Protein 7A2Y (pdb70)

B-factor: mean 14.73, std 6.89, range [7.36, 49.17]

Structure (mmCIF, N/CA/C/O backbone):
data_7A2Y
#
_entry.id   7A2Y
#
_cell.length_a   32.878
_cell.length_b   32.916
_cell.length_c   62.653
_cell.angle_alpha   90.000
_cell.angle_beta   90.000
_cell.angle_gamma   90.000
#
_symmetry.space_group_name_H-M   'P 21 21 21'
#
loop_
_entity.id
_entity.type
_entity.pdbx_description
1 polymer 'Tyrosine-protein kinase Fyn'
2 polymer VSL12
3 water water
#
loop_
_atom_site.group_PDB
_atom_site.id
_atom_site.type_symbol
_atom_site.label_atom_id
_atom_site.label_alt_id
_atom_site.label_comp_id
_atom_site.label_asym_id
_atom_site.label_entity_id
_atom_site.label_seq_id
_atom_site.pdbx_PDB_ins_code
_atom_site.Cartn_x
_atom_site.Cartn_y
_atom_site.Cartn_z
_atom_site.occupancy
_atom_site.B_iso_or_equiv
_atom_site.auth_seq_id
_atom_site.auth_comp_id
_atom_site.auth_asym_id
_atom_site.auth_atom_id
_atom_site.pdbx_PDB_model_num
ATOM 1 N N . GLY A 1 1 ? -3.599 1.779 -9.122 1.00 22.52 83 GLY A N 1
ATOM 2 C CA . GLY A 1 1 ? -3.311 2.632 -7.972 1.00 20.57 83 GLY A CA 1
ATOM 3 C C . GLY A 1 1 ? -2.122 2.215 -7.130 1.00 18.80 83 GLY A C 1
ATOM 4 O O . GLY A 1 1 ? -1.198 1.568 -7.640 1.00 21.03 83 GLY A O 1
ATOM 8 N N . VAL A 1 2 ? -2.164 2.579 -5.846 1.00 16.51 84 VAL A N 1
ATOM 9 C CA . VAL A 1 2 ? -1.098 2.334 -4.900 1.00 16.23 84 VAL A CA 1
ATOM 10 C C . VAL A 1 2 ? -1.673 1.714 -3.635 1.00 14.49 84 VAL A C 1
ATOM 11 O O . VAL A 1 2 ? -2.884 1.690 -3.408 1.00 16.23 84 VAL A O 1
ATOM 24 N N . THR A 1 3 ? -0.764 1.233 -2.798 1.00 13.24 85 THR A N 1
ATOM 25 C CA . THR A 1 3 ? -1.072 0.758 -1.456 1.00 13.96 85 THR A CA 1
ATOM 26 C C . THR A 1 3 ? -0.388 1.651 -0.431 1.00 12.60 85 THR A C 1
ATOM 27 O O . THR A 1 3 ? 0.844 1.662 -0.332 1.00 14.90 85 THR A O 1
ATOM 38 N N . LEU A 1 4 ? -1.188 2.365 0.345 1.00 10.82 86 LEU A N 1
ATOM 39 C CA . LEU A 1 4 ? -0.670 3.147 1.454 1.00 9.89 86 LEU A CA 1
ATOM 40 C C . LEU A 1 4 ? -0.509 2.261 2.674 1.00 9.07 86 LEU A C 1
ATOM 41 O O . LEU A 1 4 ? -1.072 1.157 2.751 1.00 9.96 86 LEU A O 1
ATOM 57 N N . PHE A 1 5 ? 0.268 2.759 3.638 1.00 9.26 87 PHE A N 1
ATOM 58 C CA . PHE A 1 5 ? 0.486 2.083 4.903 1.00 8.55 87 PHE A CA 1
ATOM 59 C C . PHE A 1 5 ? 0.033 2.986 6.038 1.00 8.53 87 PHE A C 1
ATOM 60 O O . PHE A 1 5 ? 0.096 4.208 5.943 1.00 9.95 87 PHE A O 1
ATOM 77 N N A VAL A 1 6 ? -0.463 2.383 7.121 0.34 8.95 88 VAL A N 1
ATOM 78 N N B VAL A 1 6 ? -0.379 2.347 7.131 0.66 8.41 88 VAL A N 1
ATOM 79 C CA A VAL A 1 6 ? -0.938 3.140 8.277 0.34 9.27 88 VAL A CA 1
ATOM 80 C CA B VAL A 1 6 ? -0.956 3.024 8.288 0.66 7.74 88 VAL A CA 1
ATOM 81 C C A VAL A 1 6 ? -0.178 2.702 9.520 0.34 8.45 88 VAL A C 1
ATOM 82 C C B VAL A 1 6 ? -0.147 2.671 9.530 0.66 7.61 88 VAL A C 1
ATOM 83 O O A VAL A 1 6 ? 0.075 1.511 9.725 0.34 8.41 88 VAL A O 1
ATOM 84 O O B VAL A 1 6 ? 0.132 1.493 9.772 0.66 8.22 88 VAL A O 1
ATOM 109 N N . ALA A 1 7 ? 0.184 3.681 10.342 1.00 7.47 89 ALA A N 1
ATOM 110 C CA . ALA A 1 7 ? 0.826 3.417 11.616 1.00 7.36 89 ALA A CA 1
ATOM 111 C C . ALA A 1 7 ? -0.124 2.708 12.575 1.00 7.36 89 ALA A C 1
ATOM 112 O O . ALA A 1 7 ? -1.239 3.162 12.836 1.00 8.09 89 ALA A O 1
ATOM 119 N N . LEU A 1 8 ? 0.379 1.595 13.154 1.00 7.49 90 LEU A N 1
ATOM 120 C CA . LEU A 1 8 ? -0.371 0.835 14.134 1.00 8.09 90 LEU A CA 1
ATOM 121 C C . LEU A 1 8 ? -0.149 1.365 15.552 1.00 8.07 90 LEU A C 1
ATOM 122 O O . LEU A 1 8 ? -0.987 1.131 16.445 1.00 9.27 90 LEU A O 1
ATOM 138 N N . TYR A 1 9 ? 1.007 2.021 15.783 1.00 7.93 91 TYR A N 1
ATOM 139 C CA . TYR A 1 9 ? 1.409 2.476 17.100 1.00 8.40 91 TYR A CA 1
ATOM 140 C C . TYR A 1 9 ? 2.139 3.792 16.932 1.00 8.33 91 TYR A C 1
ATOM 141 O O . TYR A 1 9 ? 2.654 4.080 15.845 1.00 9.62 91 TYR A O 1
ATOM 159 N N . ASP A 1 10 ? 2.234 4.564 18.014 1.00 8.55 92 ASP A N 1
ATOM 160 C CA . ASP A 1 10 ? 3.057 5.761 18.011 1.00 8.34 92 ASP A CA 1
ATOM 161 C C . ASP A 1 10 ? 4.549 5.354 17.979 1.00 8.32 92 ASP A C 1
ATOM 162 O O . ASP A 1 10 ? 4.919 4.279 18.455 1.00 9.51 92 ASP A O 1
ATOM 171 N N . TYR A 1 11 ? 5.385 6.226 17.430 1.00 8.80 93 TYR A N 1
ATOM 172 C CA . TYR A 1 11 ? 6.827 6.002 17.430 1.00 8.71 93 TYR A CA 1
ATOM 173 C C . TYR A 1 11 ? 7.557 7.338 17.520 1.00 8.59 93 TYR A C 1
ATOM 174 O O . TYR A 1 11 ? 7.285 8.265 16.750 1.00 9.08 93 TYR A O 1
ATOM 192 N N A GLU A 1 12 ? 8.493 7.434 18.458 0.67 10.57 94 GLU A N 1
ATOM 193 N N B GLU A 1 12 ? 8.501 7.397 18.439 0.33 9.49 94 GLU A N 1
ATOM 194 C CA A GLU A 1 12 ? 9.354 8.605 18.636 0.67 11.22 94 GLU A CA 1
ATOM 195 C CA B GLU A 1 12 ? 9.382 8.538 18.610 0.33 9.59 94 GLU A CA 1
ATOM 196 C C A GLU A 1 12 ? 10.748 8.261 18.110 0.67 10.88 94 GLU A C 1
ATOM 197 C C B GLU A 1 12 ? 10.737 8.167 18.028 0.33 10.53 94 GLU A C 1
ATOM 198 O O A GLU A 1 12 ? 11.463 7.444 18.710 0.67 12.41 94 GLU A O 1
ATOM 199 O O B GLU A 1 12 ? 11.379 7.201 18.464 0.33 11.66 94 GLU A O 1
ATOM 222 N N . ALA A 1 13 ? 11.136 8.890 17.000 1.00 10.81 95 ALA A N 1
ATOM 223 C CA . ALA A 1 13 ? 12.410 8.613 16.368 1.00 11.71 95 ALA A CA 1
ATOM 224 C C . ALA A 1 13 ? 13.569 9.070 17.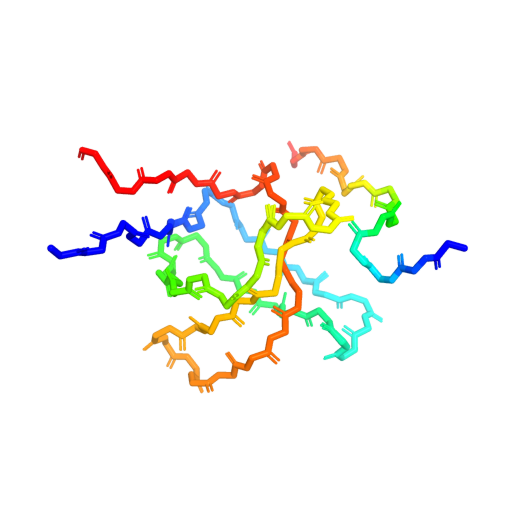241 1.00 11.10 95 ALA A C 1
ATOM 225 O O . ALA A 1 13 ? 13.488 10.069 17.972 1.00 11.61 95 ALA A O 1
ATOM 232 N N . ARG A 1 14 ? 14.690 8.363 17.091 1.00 10.59 96 ARG A N 1
ATOM 233 C CA . ARG A 1 14 ? 15.906 8.725 17.804 1.00 10.72 96 ARG A CA 1
ATOM 234 C C . ARG A 1 14 ? 16.905 9.460 16.919 1.00 9.64 96 ARG A C 1
ATOM 235 O O . ARG A 1 14 ? 17.882 10.013 17.437 1.00 10.99 96 ARG A O 1
ATOM 256 N N . THR A 1 15 ? 16.702 9.430 15.609 1.00 10.67 97 THR A N 1
ATOM 257 C CA . THR A 1 15 ? 17.500 10.127 14.633 1.00 11.05 97 THR A CA 1
ATOM 258 C C . THR A 1 15 ? 16.567 10.790 13.639 1.00 9.91 97 THR A C 1
ATOM 259 O O . THR A 1 15 ? 15.536 10.216 13.307 1.00 10.07 97 THR A O 1
ATOM 270 N N . GLU A 1 16 ? 16.956 11.958 13.120 1.00 10.36 98 GLU A N 1
ATOM 271 C CA . GLU A 1 16 ? 16.145 12.665 12.145 1.00 11.03 98 GLU A CA 1
ATOM 272 C C . GLU A 1 16 ? 16.031 11.924 10.814 1.00 10.75 98 GLU A C 1
ATOM 273 O O . GLU A 1 16 ? 15.169 12.277 10.006 1.00 14.01 98 GLU A O 1
ATOM 285 N N A ASP A 1 17 ? 16.869 10.896 10.587 0.58 9.16 99 ASP A N 1
ATOM 286 N N B ASP A 1 17 ? 16.848 10.904 10.567 0.42 10.76 99 ASP A N 1
ATOM 287 C CA A ASP A 1 17 ? 16.724 10.015 9.428 0.58 9.71 99 ASP A CA 1
ATOM 288 C CA B ASP A 1 17 ? 16.646 10.114 9.361 0.42 11.89 99 ASP A CA 1
ATOM 289 C C A ASP A 1 17 ? 15.403 9.251 9.463 0.58 9.53 99 ASP A C 1
ATOM 290 C C B ASP A 1 17 ? 15.415 9.214 9.459 0.42 10.45 99 ASP A C 1
ATOM 291 O O A ASP A 1 17 ? 14.910 8.816 8.410 0.58 10.70 99 ASP A O 1
ATOM 292 O O B ASP A 1 17 ? 15.001 8.648 8.438 0.42 10.37 99 ASP A O 1
ATOM 309 N N . ASP A 1 18 ? 14.848 9.055 10.653 1.00 9.87 100 ASP A N 1
ATOM 310 C CA . ASP A 1 18 ? 13.621 8.316 10.881 1.00 9.55 100 ASP A CA 1
ATOM 311 C C . ASP A 1 18 ? 12.488 9.290 11.183 1.00 9.34 100 ASP A C 1
ATOM 312 O O . ASP A 1 18 ? 12.696 10.308 11.842 1.00 12.15 100 ASP A O 1
ATOM 321 N N . LEU A 1 19 ? 11.281 8.966 10.719 1.00 8.23 101 LEU A N 1
ATOM 322 C CA . LEU A 1 19 ? 10.108 9.749 11.058 1.00 8.40 101 LEU A CA 1
ATOM 323 C C . LEU A 1 19 ? 9.585 9.400 12.451 1.00 8.20 101 LEU A C 1
ATOM 324 O O . LEU A 1 19 ? 9.539 8.231 12.845 1.00 8.89 101 LEU A O 1
ATOM 340 N N . SER A 1 20 ? 9.122 10.417 13.156 1.00 8.74 102 SER A N 1
ATOM 341 C CA . SER A 1 20 ? 8.253 10.219 14.306 1.00 8.32 102 SER A CA 1
ATOM 342 C C . SER A 1 20 ? 6.812 10.271 13.822 1.00 8.47 102 SER A C 1
ATOM 343 O O . SER A 1 20 ? 6.498 11.042 12.907 1.00 10.29 102 SER A O 1
ATOM 351 N N . PHE A 1 21 ? 5.934 9.469 14.423 1.00 8.11 103 PHE A N 1
ATOM 352 C CA . PHE A 1 21 ? 4.572 9.390 13.921 1.00 8.17 103 PHE A CA 1
ATOM 353 C C . PHE A 1 21 ? 3.651 8.914 15.024 1.00 8.20 103 PHE A C 1
ATOM 354 O O . PHE A 1 21 ? 4.086 8.467 16.089 1.00 8.72 103 PHE A O 1
ATOM 371 N N . HIS A 1 22 ? 2.357 9.024 14.752 1.00 8.68 104 HIS A N 1
ATOM 372 C CA . HIS A 1 22 ? 1.315 8.618 15.680 1.00 8.53 104 HIS A CA 1
ATOM 373 C C . HIS A 1 22 ? 0.392 7.596 15.031 1.00 8.13 104 HIS A C 1
ATOM 374 O O . HIS A 1 22 ? 0.229 7.564 13.811 1.00 8.61 104 HIS A O 1
ATOM 388 N N . LYS A 1 23 ? -0.202 6.756 15.878 1.00 8.39 105 LYS A N 1
ATOM 389 C CA . LYS A 1 23 ? -1.146 5.751 15.409 1.00 8.71 105 LYS A CA 1
ATOM 390 C C . LYS A 1 23 ? -2.187 6.389 14.481 1.00 8.69 105 LYS A C 1
ATOM 391 O O . LYS A 1 23 ? -2.752 7.454 14.771 1.00 10.12 105 LYS A O 1
ATOM 410 N N . GLY A 1 24 ? -2.428 5.729 13.347 1.00 8.18 106 GLY A N 1
ATOM 411 C CA . GLY A 1 24 ? -3.394 6.178 12.370 1.00 8.82 106 GLY A CA 1
ATOM 412 C C . GLY A 1 24 ? -2.833 7.033 11.254 1.00 9.32 106 GLY A C 1
ATOM 413 O O . GLY A 1 24 ? -3.534 7.270 10.260 1.00 9.76 106 GLY A O 1
ATOM 417 N N . GLU A 1 25 ? -1.600 7.507 11.394 1.00 8.74 107 GLU A N 1
ATOM 418 C CA . GLU A 1 25 ? -0.937 8.273 10.345 1.00 8.86 107 GLU A CA 1
ATOM 419 C C . GLU A 1 25 ? -0.735 7.395 9.109 1.00 8.22 107 GLU A C 1
ATOM 420 O O . GLU A 1 25 ? -0.425 6.207 9.219 1.00 9.60 107 GLU A O 1
ATOM 432 N N . LYS A 1 26 ? -0.895 7.981 7.921 1.00 8.19 108 LYS A N 1
ATOM 433 C CA . LYS A 1 26 ? -0.766 7.249 6.670 1.00 8.05 108 LYS A CA 1
ATOM 434 C C . LYS A 1 26 ? 0.498 7.693 5.932 1.00 7.78 108 LYS A C 1
ATOM 435 O O . LYS A 1 26 ? 0.904 8.864 5.964 1.00 8.65 108 LYS A O 1
ATOM 454 N N . PHE A 1 27 ? 1.084 6.736 5.214 1.00 8.26 109 PHE A N 1
ATOM 455 C CA . PHE A 1 27 ? 2.331 6.923 4.496 1.00 8.07 109 PHE A CA 1
ATOM 456 C C . PHE A 1 27 ? 2.245 6.386 3.078 1.00 8.37 109 PHE A C 1
ATOM 457 O O . PHE A 1 27 ? 1.626 5.350 2.833 1.00 9.46 109 PHE A O 1
ATOM 474 N N . GLN A 1 28 ? 2.930 7.075 2.164 1.00 8.99 110 GLN A N 1
ATOM 475 C CA . GLN A 1 28 ? 3.311 6.538 0.860 1.00 9.59 110 GLN A CA 1
ATOM 476 C C . GLN A 1 28 ? 4.713 5.969 0.960 1.00 9.45 110 GLN A C 1
ATOM 477 O O . GLN A 1 28 ? 5.609 6.587 1.538 1.00 12.54 110 GLN A O 1
ATOM 491 N N . ILE A 1 29 ? 4.918 4.808 0.384 1.00 9.93 111 ILE A N 1
ATOM 492 C CA . ILE A 1 29 ? 6.233 4.184 0.393 1.00 10.21 111 ILE A CA 1
ATOM 493 C C . ILE A 1 29 ? 7.079 4.736 -0.738 1.00 10.69 111 ILE A C 1
ATOM 494 O O . ILE A 1 29 ? 6.662 4.731 -1.896 1.00 13.97 111 ILE A O 1
ATOM 510 N N . VAL A 1 30 ? 8.275 5.202 -0.395 1.00 10.61 112 VAL A N 1
ATOM 511 C CA . VAL A 1 30 ? 9.299 5.553 -1.368 1.00 11.28 112 VAL A CA 1
ATOM 512 C C . VAL A 1 30 ? 10.146 4.348 -1.750 1.00 11.55 112 VAL A C 1
ATOM 513 O O . VAL A 1 30 ? 10.356 4.087 -2.939 1.00 13.80 112 VAL A O 1
ATOM 526 N N . ASN A 1 31 ? 10.661 3.620 -0.756 1.00 10.74 113 ASN A N 1
ATOM 527 C CA . ASN A 1 31 ? 11.423 2.410 -1.020 1.00 11.16 113 ASN A CA 1
ATOM 528 C C . ASN A 1 31 ? 11.236 1.428 0.116 1.00 11.30 113 ASN A C 1
ATOM 529 O O . ASN A 1 31 ? 11.444 1.785 1.277 1.00 12.25 113 ASN A O 1
ATOM 540 N N A ASN A 1 32 ? 10.893 0.184 -0.234 0.48 12.42 114 ASN A N 1
ATOM 541 N N B ASN A 1 32 ? 10.818 0.211 -0.203 0.52 11.41 114 ASN A N 1
ATOM 542 C CA A ASN A 1 32 ? 10.695 -0.889 0.732 0.48 14.18 114 ASN A CA 1
ATOM 543 C CA B ASN A 1 32 ? 10.753 -0.844 0.800 0.52 12.58 114 ASN A CA 1
ATOM 544 C C A ASN A 1 32 ? 11.508 -2.131 0.414 0.48 14.86 114 ASN A C 1
ATOM 545 C C B ASN A 1 32 ? 11.373 -2.139 0.282 0.52 14.42 114 ASN A C 1
ATOM 546 O O A ASN A 1 32 ? 11.249 -3.196 0.987 0.48 15.94 114 ASN A O 1
ATOM 547 O O B ASN A 1 32 ? 10.888 -3.238 0.566 0.52 16.07 114 ASN A O 1
ATOM 568 N N . THR A 1 33 ? 12.480 -2.027 -0.463 1.00 15.19 115 THR A N 1
ATOM 569 C CA . THR A 1 33 ? 13.181 -3.199 -0.943 1.00 16.09 115 THR A CA 1
ATOM 570 C C . THR A 1 33 ? 14.545 -3.367 -0.305 1.00 14.19 115 THR A C 1
ATOM 571 O O . THR A 1 33 ? 15.125 -4.450 -0.418 1.00 17.12 115 THR A O 1
ATOM 582 N N . GLU A 1 34 ? 15.060 -2.348 0.388 1.00 12.41 116 GLU A N 1
ATOM 583 C CA . GLU A 1 34 ? 16.430 -2.380 0.866 1.00 12.28 116 GLU A CA 1
ATOM 584 C C . GLU A 1 34 ? 16.586 -2.987 2.250 1.00 12.21 116 GLU A C 1
ATOM 585 O O . GLU A 1 34 ? 17.701 -3.336 2.629 1.00 14.53 116 GLU A O 1
ATOM 597 N N . GLY A 1 35 ? 15.516 -3.102 3.021 1.00 11.04 117 GLY A N 1
ATOM 598 C CA . GLY A 1 35 ? 15.599 -3.699 4.334 1.00 10.94 117 GLY A CA 1
ATOM 599 C C . GLY A 1 35 ? 14.303 -3.521 5.103 1.00 10.73 117 GLY A C 1
ATOM 600 O O . GLY A 1 35 ? 13.280 -3.122 4.552 1.00 11.89 117 GLY A O 1
ATOM 604 N N . ASP A 1 36 ? 14.398 -3.813 6.404 1.00 10.22 118 ASP A N 1
ATOM 605 C CA . ASP A 1 36 ? 13.279 -3.817 7.338 1.00 11.28 118 ASP A CA 1
ATOM 606 C C . ASP A 1 36 ? 12.739 -2.414 7.640 1.00 9.02 118 ASP A C 1
ATOM 607 O O . ASP A 1 36 ? 11.592 -2.275 8.102 1.00 9.23 118 ASP A O 1
ATOM 616 N N . TRP A 1 37 ? 13.569 -1.391 7.511 1.00 8.36 119 TRP A N 1
ATOM 617 C CA . TRP A 1 37 ? 13.137 -0.010 7.612 1.00 8.28 119 TRP A CA 1
ATOM 618 C C . TRP A 1 37 ? 12.877 0.489 6.197 1.00 8.08 119 TRP A C 1
ATOM 619 O O . TRP A 1 37 ? 13.685 0.264 5.287 1.00 9.01 119 TRP A O 1
ATOM 640 N N . TRP A 1 38 ? 11.737 1.139 6.023 1.00 8.61 120 TRP A N 1
ATOM 641 C CA . TRP A 1 38 ? 11.245 1.568 4.725 1.00 8.81 120 TRP A CA 1
ATOM 642 C C . TRP A 1 38 ? 11.307 3.081 4.624 1.00 8.05 120 TRP A C 1
ATOM 643 O O . TRP A 1 38 ? 10.910 3.791 5.547 1.00 8.66 120 TRP A O 1
ATOM 664 N N . LEU A 1 39 ? 11.791 3.586 3.503 1.00 8.51 121 LEU A N 1
ATOM 665 C CA . LEU A 1 39 ? 11.750 5.014 3.267 1.00 8.84 121 LEU A CA 1
ATOM 666 C C . LEU A 1 39 ? 10.339 5.413 2.853 1.00 7.90 121 LEU A C 1
ATOM 667 O O . LEU A 1 39 ? 9.771 4.828 1.922 1.00 8.93 121 LEU A O 1
ATOM 683 N N . ALA A 1 40 ? 9.755 6.377 3.551 1.00 8.24 122 ALA A N 1
ATOM 684 C CA . ALA A 1 40 ? 8.346 6.676 3.405 1.00 8.59 122 ALA A CA 1
ATOM 685 C C . ALA A 1 40 ? 8.108 8.172 3.497 1.00 8.29 122 ALA A C 1
ATOM 686 O O . ALA A 1 40 ? 8.924 8.932 4.011 1.00 9.89 122 ALA A O 1
ATOM 693 N N . HIS A 1 41 ? 6.941 8.585 3.008 1.00 8.67 123 HIS A N 1
ATOM 694 C CA . HIS A 1 41 ? 6.496 9.966 3.037 1.00 8.84 123 HIS A CA 1
ATOM 695 C C . HIS A 1 41 ? 5.192 10.032 3.828 1.00 8.38 123 HIS A C 1
ATOM 696 O O . HIS A 1 41 ? 4.202 9.384 3.465 1.00 9.08 123 HIS A O 1
ATOM 710 N N . SER A 1 42 ? 5.190 10.806 4.908 1.00 8.29 124 SER A N 1
ATOM 711 C CA . SER A 1 42 ? 3.989 10.974 5.704 1.00 8.19 124 SER A CA 1
ATOM 712 C C . SER A 1 42 ? 3.011 11.928 5.031 1.00 8.40 124 SER A C 1
ATOM 713 O O . SER A 1 42 ? 3.366 13.068 4.698 1.00 9.71 124 SER A O 1
ATOM 721 N N . LEU A 1 43 ? 1.759 11.495 4.901 1.00 8.26 125 LEU A N 1
ATOM 722 C CA . LEU A 1 43 ? 0.691 12.349 4.394 1.00 8.94 125 LEU A CA 1
ATOM 723 C C . LEU A 1 43 ? 0.197 13.343 5.439 1.00 9.91 125 LEU A C 1
ATOM 724 O O . LEU A 1 43 ? -0.539 14.269 5.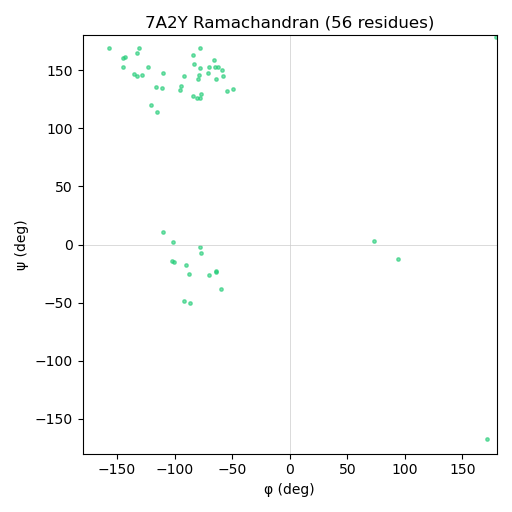096 1.00 12.16 125 LEU A O 1
ATOM 740 N N . THR A 1 44 ? 0.650 13.233 6.684 1.00 10.25 126 THR A N 1
ATOM 741 C CA . THR A 1 44 ? 0.312 14.193 7.732 1.00 10.27 126 THR A CA 1
ATOM 742 C C . THR A 1 44 ? 1.326 15.322 7.827 1.00 11.55 126 THR A C 1
ATOM 743 O O . THR A 1 44 ? 0.946 16.489 7.872 1.00 14.39 126 THR A O 1
ATOM 754 N N . THR A 1 45 ? 2.609 15.003 7.865 1.00 12.51 127 THR A N 1
ATOM 755 C CA . THR A 1 45 ? 3.625 16.011 8.060 1.00 13.80 127 THR A CA 1
ATOM 756 C C . THR A 1 45 ? 4.295 16.423 6.762 1.00 15.14 127 THR A C 1
ATOM 757 O O . THR A 1 45 ? 4.986 17.451 6.741 1.00 17.05 127 THR A O 1
ATOM 768 N N . GLY A 1 46 ? 4.131 15.642 5.693 1.00 13.28 128 GLY A N 1
ATOM 769 C CA . GLY A 1 46 ? 4.853 15.871 4.473 1.00 13.91 128 GLY A CA 1
ATOM 770 C C . GLY A 1 46 ? 6.318 15.490 4.529 1.00 12.85 128 GLY A C 1
ATOM 771 O O . GLY A 1 46 ? 7.023 15.685 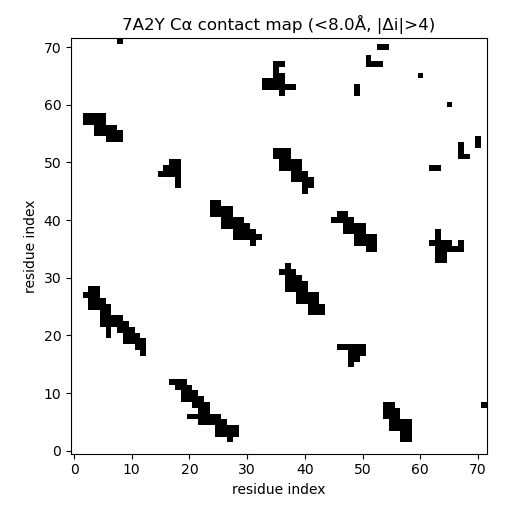3.528 1.00 15.05 128 GLY A O 1
ATOM 775 N N . GLU A 1 47 ? 6.790 14.927 5.650 1.00 11.98 129 GLU A N 1
ATOM 776 C CA . GLU A 1 47 ? 8.197 14.594 5.778 1.00 13.01 129 GLU A CA 1
ATOM 777 C C . GLU A 1 47 ? 8.482 13.247 5.121 1.00 11.36 129 GLU A C 1
ATOM 778 O O . GLU A 1 47 ? 7.599 12.374 5.020 1.00 11.67 129 GLU A O 1
ATOM 790 N N . THR A 1 48 ? 9.733 13.072 4.720 1.00 10.86 130 THR A N 1
ATOM 791 C CA . THR A 1 48 ? 10.231 11.815 4.189 1.00 10.84 130 THR A CA 1
ATOM 792 C C . THR A 1 48 ? 11.300 11.299 5.133 1.00 10.58 130 THR A C 1
ATOM 793 O O . THR A 1 48 ? 12.166 12.059 5.591 1.00 12.85 130 THR A O 1
ATOM 804 N N . GLY A 1 49 ? 11.251 10.014 5.427 1.00 9.05 131 GLY A N 1
ATOM 805 C CA . GLY A 1 49 ? 12.254 9.412 6.282 1.00 8.92 131 GLY A CA 1
ATOM 806 C C . GLY A 1 49 ? 11.928 7.957 6.463 1.00 7.72 131 GLY A C 1
ATOM 807 O O . GLY A 1 49 ? 10.930 7.453 5.937 1.00 8.30 131 GLY A O 1
ATOM 811 N N . TYR A 1 50 ? 12.776 7.263 7.210 1.00 7.78 132 TYR A N 1
ATOM 812 C CA . TYR A 1 50 ? 12.566 5.847 7.423 1.00 7.72 132 TYR A CA 1
ATOM 813 C C . TYR A 1 50 ? 11.505 5.601 8.483 1.00 7.77 132 TYR A C 1
ATOM 814 O O . TYR A 1 50 ? 11.409 6.323 9.489 1.00 8.49 132 TYR A O 1
ATOM 832 N N . ILE A 1 51 ? 10.756 4.521 8.275 1.00 7.72 133 ILE A N 1
ATOM 833 C CA . ILE A 1 51 ? 9.786 4.011 9.231 1.00 7.88 133 ILE A CA 1
ATOM 834 C C . ILE A 1 51 ? 10.050 2.527 9.458 1.00 7.61 133 ILE A C 1
ATOM 835 O O . ILE A 1 51 ? 10.480 1.809 8.538 1.00 7.90 133 ILE A O 1
ATOM 851 N N . PRO A 1 52 ? 9.815 2.036 10.679 1.00 7.69 134 PRO A N 1
ATOM 852 C CA . PRO A 1 52 ? 10.045 0.623 10.951 1.00 8.23 134 PRO A CA 1
ATOM 853 C C . PRO A 1 52 ? 8.854 -0.186 10.447 1.00 7.91 134 PRO A C 1
ATOM 854 O O . PRO A 1 52 ? 7.704 0.085 10.803 1.00 8.28 134 PRO A O 1
ATOM 865 N N . SER A 1 53 ? 9.119 -1.185 9.612 1.00 8.04 135 SER A N 1
ATOM 866 C CA . SER A 1 53 ? 8.034 -1.887 8.937 1.00 8.50 135 SER A CA 1
ATOM 867 C C . SER A 1 53 ? 7.115 -2.637 9.894 1.00 8.15 135 SER A C 1
ATOM 868 O O . SER A 1 53 ? 5.954 -2.882 9.544 1.00 9.61 135 SER A O 1
ATOM 876 N N . ASN A 1 54 ? 7.594 -2.985 11.088 1.00 7.96 136 ASN A N 1
ATOM 877 C CA . ASN A 1 54 ? 6.747 -3.670 12.057 1.00 8.14 136 ASN A CA 1
ATOM 878 C C . ASN A 1 54 ? 5.780 -2.735 12.779 1.00 8.28 136 ASN A C 1
ATOM 879 O O . ASN A 1 54 ? 4.974 -3.222 13.588 1.00 9.32 136 ASN A O 1
ATOM 890 N N . TYR A 1 55 ? 5.829 -1.429 12.505 1.00 7.59 137 TYR A N 1
ATOM 891 C CA . TYR A 1 55 ? 4.919 -0.463 13.102 1.00 7.62 137 TYR A CA 1
ATOM 892 C C . TYR A 1 55 ? 3.792 -0.049 12.168 1.00 7.81 137 TYR A C 1
ATOM 893 O O . TYR A 1 55 ? 2.978 0.790 12.559 1.00 8.47 137 TYR A O 1
ATOM 911 N N . VAL A 1 56 ? 3.714 -0.621 10.962 1.00 8.27 138 VAL A N 1
ATOM 912 C CA . VAL A 1 56 ? 2.718 -0.227 9.978 1.00 8.29 138 VAL A CA 1
ATOM 913 C C . VAL A 1 56 ? 2.061 -1.464 9.391 1.00 9.10 138 VAL A C 1
ATOM 914 O O . VAL A 1 56 ? 2.565 -2.583 9.498 1.00 10.49 138 VAL A O 1
ATOM 927 N N . ALA A 1 57 ? 0.938 -1.234 8.724 1.00 9.65 139 ALA A N 1
ATOM 928 C CA . ALA A 1 57 ? 0.231 -2.268 7.992 1.00 10.20 139 ALA A CA 1
ATOM 929 C C . ALA A 1 57 ? -0.379 -1.646 6.744 1.00 9.16 139 ALA A C 1
ATOM 930 O O . ALA A 1 57 ? -0.698 -0.456 6.729 1.00 9.19 139 ALA A O 1
ATOM 937 N N . PRO A 1 58 ? -0.571 -2.435 5.693 1.00 10.04 140 PRO A N 1
ATOM 938 C CA . PRO A 1 58 ? -1.144 -1.888 4.467 1.00 9.85 140 PRO A CA 1
ATOM 939 C C . PRO A 1 58 ? -2.598 -1.574 4.691 1.00 10.45 140 PRO A C 1
ATOM 940 O O . PRO A 1 58 ? -3.306 -2.266 5.428 1.00 12.35 140 PRO A O 1
ATOM 951 N N . VAL A 1 59 ? -3.065 -0.537 4.007 1.00 11.09 141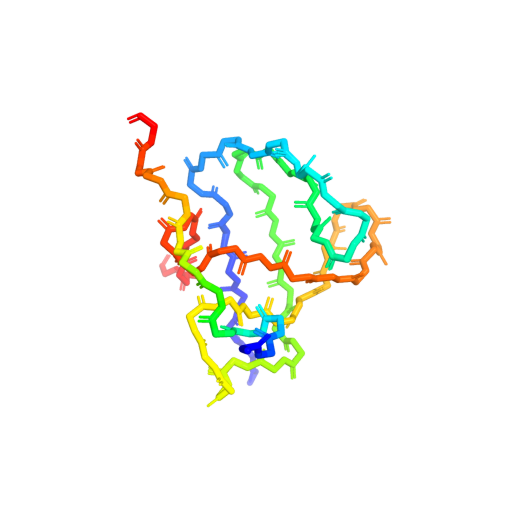 VAL A N 1
ATOM 952 C CA . VAL A 1 59 ? -4.499 -0.312 3.942 1.00 13.45 141 VAL A CA 1
ATOM 953 C C . VAL A 1 59 ? -5.185 -1.577 3.435 1.00 16.77 141 VAL A C 1
ATOM 954 O O . VAL A 1 59 ? -4.771 -2.164 2.428 1.00 18.83 141 VAL A O 1
ATOM 967 N N . ASP A 1 60 ? -6.244 -2.004 4.127 1.00 18.72 142 ASP A N 1
ATOM 968 C CA . ASP A 1 60 ? -6.995 -3.179 3.666 1.00 23.43 142 ASP A CA 1
ATOM 969 C C . ASP A 1 60 ? -8.469 -3.117 4.025 1.00 23.93 142 ASP A C 1
ATOM 970 O O . ASP A 1 60 ? -8.913 -2.188 4.701 1.00 22.91 142 ASP A O 1
ATOM 986 N N . VAL B 2 2 ? 26.111 -1.334 8.694 1.00 11.05 102 VAL B N 1
ATOM 987 C CA . VAL B 2 2 ? 24.732 -1.499 8.309 1.00 11.35 102 VAL B CA 1
ATOM 988 C C . VAL B 2 2 ? 24.103 -0.193 7.849 1.00 10.47 102 VAL B C 1
ATOM 989 O O . VAL B 2 2 ? 24.230 0.843 8.485 1.00 11.40 102 VAL B O 1
ATOM 1002 N N . SER B 2 3 ? 23.411 -0.240 6.717 1.00 11.86 103 SER B N 1
ATOM 1003 C CA . SER B 2 3 ? 22.744 0.934 6.186 1.00 11.80 103 SER B CA 1
ATOM 1004 C C . SER B 2 3 ? 21.447 1.207 6.945 1.00 11.72 103 SER B C 1
ATOM 1005 O O . SER B 2 3 ? 20.961 0.374 7.714 1.00 12.04 103 SER B O 1
ATOM 1013 N N . LEU B 2 4 ? 20.860 2.385 6.697 1.00 11.68 104 LEU B N 1
ATOM 1014 C CA . LEU B 2 4 ? 19.690 2.798 7.472 1.00 11.51 104 LEU B CA 1
ATOM 1015 C C . LEU B 2 4 ? 18.542 1.811 7.310 1.00 10.47 104 LEU B C 1
ATOM 1016 O O . LEU B 2 4 ? 17.800 1.538 8.269 1.00 11.09 104 LEU B O 1
ATOM 1032 N N . ALA B 2 5 ? 18.368 1.279 6.103 1.00 9.59 105 ALA B N 1
ATOM 1033 C CA . ALA B 2 5 ? 17.274 0.353 5.871 1.00 9.24 105 ALA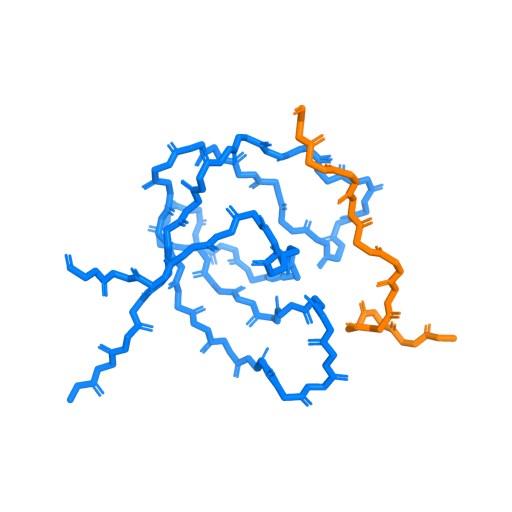 B CA 1
ATOM 1034 C C . ALA B 2 5 ? 17.411 -0.931 6.670 1.00 9.58 105 ALA B C 1
ATOM 1035 O O . ALA B 2 5 ? 16.411 -1.628 6.869 1.00 10.16 105 ALA B O 1
ATOM 1042 N N . ARG B 2 6 ? 18.630 -1.296 7.073 1.00 9.73 106 ARG B N 1
ATOM 1043 C CA . ARG B 2 6 ? 18.925 -2.625 7.596 1.00 10.85 106 ARG B CA 1
ATOM 1044 C C . ARG B 2 6 ? 19.220 -2.619 9.091 1.00 10.94 106 ARG B C 1
ATOM 1045 O O . ARG B 2 6 ? 19.630 -3.645 9.640 1.00 12.24 106 ARG B O 1
ATOM 1066 N N . ARG B 2 7 ? 18.980 -1.516 9.774 1.00 10.14 107 ARG B N 1
ATOM 1067 C CA . ARG B 2 7 ? 19.142 -1.462 11.218 1.00 10.67 107 ARG B CA 1
ATOM 1068 C C . ARG B 2 7 ? 18.132 -2.375 11.918 1.00 10.45 107 ARG B C 1
ATOM 1069 O O . ARG B 2 7 ? 17.075 -2.681 11.364 1.00 10.46 107 ARG B O 1
ATOM 1090 N N . PRO B 2 8 ? 18.412 -2.777 13.156 1.00 10.62 108 PRO B N 1
ATOM 1091 C CA . PRO B 2 8 ? 17.422 -3.554 13.913 1.00 10.46 108 PRO B CA 1
ATOM 1092 C C . PRO B 2 8 ? 16.114 -2.780 14.050 1.00 10.58 108 PRO B C 1
ATOM 1093 O O . PRO B 2 8 ? 16.123 -1.562 14.209 1.00 10.72 108 PRO B O 1
ATOM 1104 N N . LEU B 2 9 ? 14.982 -3.503 14.024 1.00 10.11 109 LEU B N 1
ATOM 1105 C CA . LEU B 2 9 ? 13.693 -2.870 14.245 1.00 9.95 109 LEU B CA 1
ATOM 1106 C C . LEU B 2 9 ? 13.467 -2.604 15.728 1.00 9.70 109 LEU B C 1
ATOM 1107 O O . LEU B 2 9 ? 13.967 -3.347 16.579 1.00 10.87 109 LEU B O 1
ATOM 1123 N N . PRO B 2 10 ? 12.680 -1.582 16.069 1.00 9.49 110 PRO B N 1
ATOM 1124 C CA . PRO B 2 10 ? 12.315 -1.395 17.470 1.00 9.27 110 PRO B CA 1
ATOM 1125 C C . PRO B 2 10 ? 11.474 -2.563 17.934 1.00 8.93 110 PRO B C 1
ATOM 1126 O O . PRO B 2 10 ? 10.744 -3.173 17.135 1.00 10.20 110 PRO B O 1
ATOM 1137 N N . PRO B 2 11 ? 11.496 -2.874 19.223 1.00 9.49 111 PRO B N 1
ATOM 1138 C CA . PRO B 2 11 ? 10.525 -3.844 19.730 1.00 10.50 111 PRO B CA 1
ATOM 1139 C C . PRO B 2 11 ? 9.126 -3.312 19.540 1.00 9.53 111 PRO B C 1
ATOM 1140 O O . PRO B 2 11 ? 8.899 -2.096 19.526 1.00 10.11 111 PRO B O 1
ATOM 1151 N N . LEU B 2 12 ? 8.190 -4.237 19.422 1.00 10.32 112 LEU B N 1
ATOM 1152 C CA . LEU B 2 12 ? 6.801 -3.835 19.490 1.00 10.71 112 LEU B CA 1
ATOM 1153 C C . LEU B 2 12 ? 6.549 -3.163 20.838 1.00 11.10 112 LEU B C 1
ATOM 1154 O O . LEU B 2 12 ? 7.161 -3.524 21.843 1.00 12.22 112 LEU B O 1
ATOM 1170 N N . PRO B 2 13 ? 5.606 -2.213 20.915 1.00 11.76 113 PRO B N 1
ATOM 1171 C CA . PRO B 2 13 ? 5.367 -1.517 22.190 1.00 14.29 113 PRO B CA 1
ATOM 1172 C C . PRO B 2 13 ? 4.841 -2.399 23.299 1.00 17.16 113 PRO B C 1
ATOM 1173 O O . PRO B 2 13 ? 4.182 -3.399 22.999 1.00 19.92 113 PRO B O 1
#

Foldseek 3Di:
DAKKKFFCAFDDDPDPLADGDGGGWIWDFPADPPDQWTWIATPVPRDTHTDGNVRIDIDD/DDPVPDDDDDDD

Sequence (72 aa):
GVTLFVVALYDYEEARTEDDDLSFHKGEKFQIVNNNTEGDWWLAHSLTTGETGYIPSNYVAPVDVSLARRPLPPLP

Organism: Homo sapiens (NCBI:txid9606)

Solvent-accessible surface area: 4680 Å² total; per-residue (Å²): 132,132,78,43,26,36,2,63,70,84,32,148,27,222,54,178,73,8,6,57,2,121,154,43,17,104,0,74,45,89,44,72,114,108,24,78,10,46,46,0,52,0,89,100,69,48,91,80,4,28,0,0,24,45,11,12,29,64,80,187,134,67,62,2,151,44,116,54,20,111,108,131

Nearest PDB structures (foldseek):
  7a2w-assembly1_A  TM=1.012E+00  e=8.662E-11  Homo sapiens
  4hvw-assembly1_A  TM=9.876E-01  e=1.686E-09  Gallus gallus
  3h0i-assembly2_B  TM=9.707E-01  e=1.686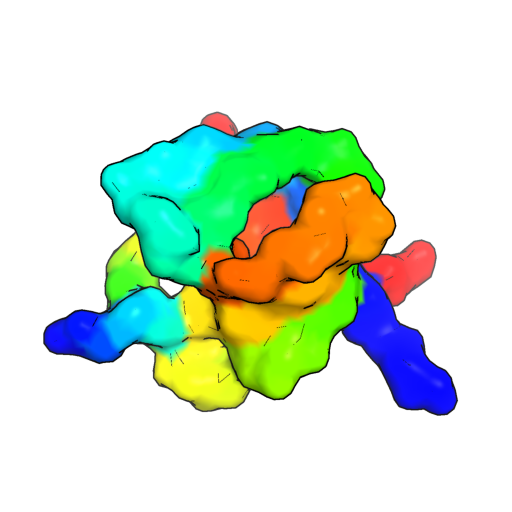E-09  Homo sapiens
  4hxj-assembly2_B  TM=9.734E-01  e=2.983E-09  Homo sapiens
  6c4s-assembly1_B  TM=9.562E-01  e=5.280E-09  Homo sapiens

GO terms:
  GO:0004713 protein tyrosine kinase activity (F, IDA)
  GO:0045121 membrane raft (C, IDA)
  GO:0030101 natural killer cell activation (P, IDA)
  GO:0004715 non-membrane spanning protein tyrosine kinase activity (F, IDA)
  GO:0016004 phospholipase activator activity (F, IDA)
  GO:0030425 dendrite (C, IDA)
  GO:0007216 G protein-coupled glutamate receptor signaling pathway (P, IDA)
  GO:0003015 heart process (P, IGI)
  GO:0004713 protein tyrosine kinase activity (F, TAS)
  GO:0045121 membrane raft (C, TAS)
  GO:1905477 positive regulation of protein localization to membrane (P, TAS)
  GO:0097062 dendritic spine maintenance (P, TAS)
  GO:0048156 tau protein binding (F, TAS)
  GO:0035556 intracellular signal transduction (P, IMP)
  GO:0045121 membrane raft (C, IMP)
  GO:1904646 cellular response to amyloid-beta (P, IMP)
  GO:0097110 scaffold protein binding (F, IPI)
  GO:0043274 phospholipase binding (F, IPI)
  GO:0019899 enzyme binding (F, IPI)
  GO:0001664 G protein-coupled receptor binding (F, IPI)

Secondary structure (DSSP, 8-state):
----EEESS-B--SSTTB--B-TT-EEEEEE-SSSSEEEEEETTT--EEEEEGGGEEE--/--GGGSPPPPP-

InterPro domains:
  IPR000719 Protein kinase domain [PS50011] (271-524)
  IPR000980 SH2 domain [PF00017] (149-231)
  IPR000980 SH2 domain [PS50001] (149-246)
  IPR000980 SH2 domain [SM00252] (147-237)
  IPR001245 Serine-threonine/tyrosine-protein kinase, catalytic domain [PF07714] (271-520)
  IPR001245 Serine-threonine/tyrosine-protein kinase, catalytic domain [PR00109] (342-355)
  IPR001245 Serine-threonine/tyrosine-protein kinase, catalytic domain [PR00109] (380-398)
  IPR001245 Serine-threonine/tyrosine-protein kinase, catalytic domain [PR00109] (428-438)
  IPR001245 Serine-threonine/tyrosine-protein kinase, catalytic domain [PR00109] (447-469)
  IPR001245 Serine-threonine/tyrosine-protein kinase, catalytic domain [PR00109] (491-513)
  IPR001452 SH3 domain [PF00018] (88-135)
  IPR001452 SH3 domain [PR00452] (85-95)
  IPR001452 SH3 domain [PR00452] (99-114)
  IPR001452 SH3 domain 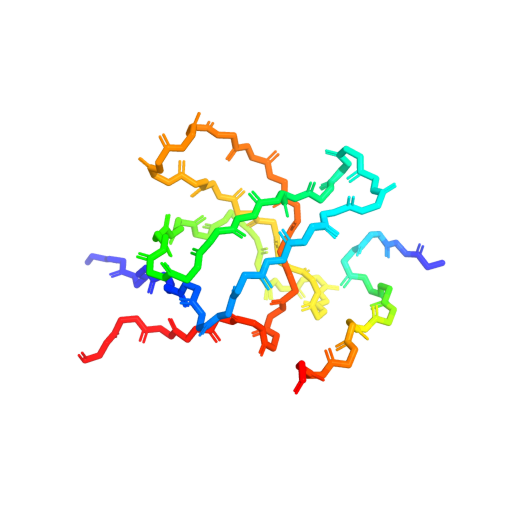[PR00452] (116-125)
  IPR001452 SH3 domain [PR00452] (129-141)
  IPR001452 SH3 domain [PS50002] (82-143)
  IPR001452 SH3 domain [SM00326] (85-142)
  IPR008266 Tyrosine-protein kinase, active site [PS00109] (386-398)
  IPR011009 Protein kinase-like domain superfamily [SSF56112] (258-529)
  IPR017441 Protein kinase, ATP binding site [PS00107] (277-299)

Radius of gyration: 10.97 Å; Cα contacts (8 Å, |Δi|>4): 148; chains: 2; bounding box: 32×20×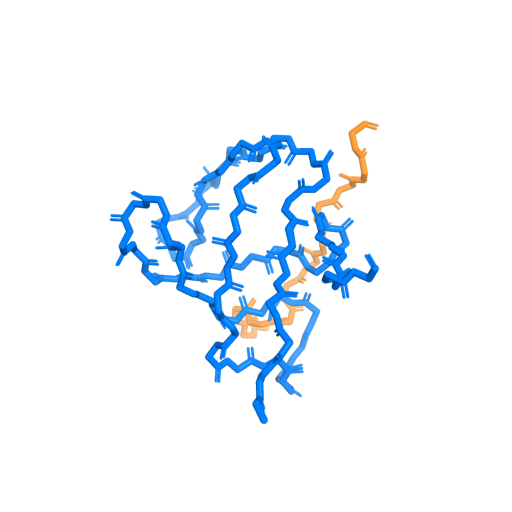30 Å